Protein AF-A0A2W5XPX2-F1 (afdb_monomer_lite)

Structure (mmCIF, N/CA/C/O backbone):
data_AF-A0A2W5XPX2-F1
#
_entry.id   AF-A0A2W5XPX2-F1
#
loop_
_atom_site.group_PDB
_atom_site.id
_atom_site.type_symbol
_atom_site.label_atom_id
_atom_site.label_alt_id
_atom_site.label_comp_id
_atom_site.label_asym_id
_atom_site.label_entity_id
_atom_site.label_seq_id
_atom_site.pdbx_PDB_ins_code
_atom_site.Cartn_x
_atom_site.Cartn_y
_atom_site.Cartn_z
_atom_site.occupancy
_atom_site.B_iso_or_equiv
_atom_site.auth_seq_id
_atom_site.auth_comp_id
_atom_site.auth_asym_id
_atom_site.auth_atom_id
_atom_site.pdbx_PDB_model_num
ATOM 1 N N . MET A 1 1 ? -31.315 8.156 14.887 1.00 56.78 1 MET A N 1
ATOM 2 C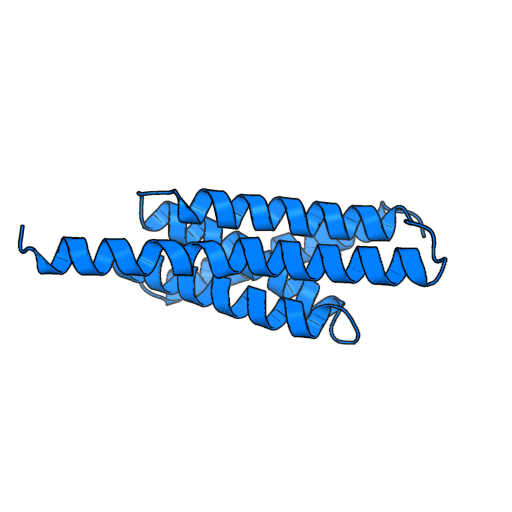 CA . MET A 1 1 ? -29.899 8.468 14.586 1.00 56.78 1 MET A CA 1
ATOM 3 C C . MET A 1 1 ? -29.824 9.938 14.222 1.00 56.78 1 MET A C 1
ATOM 5 O O . MET A 1 1 ? -30.663 10.352 13.431 1.00 56.78 1 MET A O 1
ATOM 9 N N . PRO A 1 2 ? -28.930 10.738 14.823 1.00 56.38 2 PRO A N 1
ATOM 10 C CA . PRO A 1 2 ? -28.840 12.155 14.490 1.00 56.38 2 PRO A CA 1
ATOM 11 C C . PRO A 1 2 ? -28.314 12.305 13.056 1.00 56.38 2 PRO A C 1
ATOM 13 O O . PRO A 1 2 ? -27.385 11.599 12.662 1.00 56.38 2 PRO A O 1
ATOM 16 N N . ALA A 1 3 ? -28.922 13.209 12.285 1.00 56.22 3 ALA A N 1
ATOM 17 C CA . ALA A 1 3 ? -28.610 13.482 10.877 1.00 56.22 3 ALA A CA 1
ATOM 18 C C . ALA A 1 3 ? -27.123 13.833 10.627 1.00 56.22 3 ALA A C 1
ATOM 20 O O . ALA A 1 3 ? -26.615 13.685 9.515 1.00 56.22 3 ALA A O 1
ATOM 21 N N . ASP A 1 4 ? -26.400 14.214 11.680 1.00 53.47 4 ASP A N 1
ATOM 22 C CA . ASP A 1 4 ? -24.974 14.543 11.648 1.00 53.47 4 ASP A CA 1
ATOM 23 C C . ASP A 1 4 ? -24.069 13.318 11.430 1.00 53.47 4 ASP A C 1
ATOM 25 O O . ASP A 1 4 ? -23.013 13.429 10.803 1.00 53.47 4 ASP A O 1
ATOM 29 N N . ALA A 1 5 ? -24.493 12.125 11.867 1.00 53.62 5 ALA A N 1
ATOM 30 C CA . ALA A 1 5 ? -23.730 10.892 11.665 1.00 53.62 5 ALA A CA 1
ATOM 31 C C . ALA A 1 5 ? -23.728 10.455 10.188 1.00 53.62 5 ALA A C 1
ATOM 33 O O . ALA A 1 5 ? -22.703 10.023 9.664 1.00 53.62 5 ALA A O 1
ATOM 34 N N . GLU A 1 6 ? -24.848 10.631 9.479 1.00 49.03 6 GLU A N 1
ATOM 35 C CA . GLU A 1 6 ? -24.935 10.342 8.040 1.00 49.03 6 GLU A CA 1
ATOM 36 C C . GLU A 1 6 ? -24.113 11.323 7.195 1.00 49.03 6 GLU A C 1
ATOM 38 O O . GLU A 1 6 ? -23.478 10.925 6.212 1.00 49.03 6 GLU A O 1
ATOM 43 N N . ALA A 1 7 ? -24.075 12.597 7.592 1.00 54.09 7 ALA A N 1
ATOM 44 C CA . ALA A 1 7 ? -23.275 13.615 6.919 1.00 54.09 7 ALA A CA 1
ATOM 45 C C . ALA A 1 7 ? -21.763 13.375 7.081 1.00 54.09 7 ALA A C 1
ATOM 47 O O . ALA A 1 7 ? -20.997 13.639 6.150 1.00 54.09 7 ALA A O 1
ATOM 48 N N . HIS A 1 8 ? -21.328 12.847 8.231 1.00 49.88 8 HIS A N 1
ATOM 49 C CA . HIS A 1 8 ? -19.929 12.498 8.483 1.00 49.88 8 HIS A CA 1
ATOM 50 C C . HIS A 1 8 ? -19.500 11.261 7.675 1.00 49.88 8 HIS A C 1
ATOM 52 O O . HIS A 1 8 ? -18.480 11.291 6.987 1.00 49.88 8 HIS A O 1
ATOM 58 N N . VAL A 1 9 ? -20.339 10.219 7.634 1.00 51.88 9 VAL A N 1
ATOM 59 C CA . VAL A 1 9 ? -20.084 8.985 6.865 1.00 51.88 9 VAL A CA 1
ATOM 60 C C . VAL A 1 9 ? -19.973 9.256 5.355 1.00 51.88 9 VAL A C 1
ATOM 62 O O . VAL A 1 9 ? -19.094 8.700 4.696 1.00 51.88 9 VAL A O 1
ATOM 65 N N . ARG A 1 10 ? -20.781 10.168 4.788 1.00 55.03 10 ARG A N 1
ATOM 66 C CA . ARG A 1 10 ? -20.687 10.530 3.355 1.00 55.03 10 ARG A CA 1
ATOM 67 C C . ARG A 1 10 ? -19.403 11.271 2.970 1.00 55.03 10 ARG A C 1
ATOM 69 O O . ARG A 1 10 ? -18.964 11.129 1.831 1.00 55.03 10 ARG A O 1
ATOM 76 N N . ARG A 1 11 ? -18.788 12.039 3.877 1.00 56.47 11 ARG A N 1
ATOM 77 C CA . ARG A 1 11 ? -17.531 12.767 3.592 1.00 56.47 11 ARG A CA 1
ATOM 78 C C . ARG A 1 11 ? -16.287 11.884 3.673 1.00 56.47 11 ARG A C 1
ATOM 80 O O . ARG A 1 11 ? -15.294 12.195 3.024 1.00 56.47 11 ARG A O 1
ATOM 87 N N . ILE A 1 12 ? -16.341 10.791 4.432 1.00 58.28 12 ILE A N 1
ATOM 88 C CA . ILE A 1 12 ? -15.200 9.884 4.622 1.00 58.28 12 ILE A CA 1
ATOM 89 C C . ILE A 1 12 ? -14.984 8.998 3.384 1.00 58.28 12 ILE A C 1
ATOM 91 O O . ILE A 1 12 ? -13.844 8.742 3.005 1.00 58.28 12 ILE A O 1
ATOM 95 N N . HIS A 1 13 ? -16.052 8.603 2.685 1.00 64.25 13 HIS A N 1
ATOM 96 C CA . HIS A 1 13 ? -15.976 7.734 1.502 1.00 64.25 13 HIS A CA 1
ATOM 97 C C . HIS A 1 13 ? -14.974 8.155 0.407 1.00 64.25 13 HIS A C 1
ATOM 99 O O . HIS A 1 13 ? -14.206 7.292 -0.021 1.00 64.25 13 HIS A O 1
ATOM 105 N N . PRO A 1 14 ? -14.918 9.422 -0.053 1.00 72.62 14 PRO A N 1
ATOM 106 C CA . PRO A 1 14 ? -13.936 9.821 -1.063 1.00 72.62 14 PRO A CA 1
ATOM 107 C C . PRO A 1 14 ? -12.491 9.774 -0.545 1.00 72.62 14 PRO A C 1
ATOM 109 O O . PRO A 1 14 ? -11.589 9.429 -1.304 1.00 72.62 14 PRO A O 1
ATOM 112 N N . ILE A 1 15 ? -12.259 10.054 0.744 1.00 83.75 15 ILE A N 1
ATOM 113 C CA . ILE A 1 15 ? -10.917 9.987 1.344 1.00 83.75 15 ILE A CA 1
ATOM 114 C C . ILE A 1 15 ? -10.399 8.549 1.361 1.00 83.75 15 ILE A C 1
ATOM 116 O O . ILE A 1 15 ? -9.226 8.332 1.071 1.00 83.75 15 ILE A O 1
ATOM 120 N N . LEU A 1 16 ? -11.257 7.558 1.622 1.00 86.19 16 LEU A N 1
ATOM 121 C CA . LEU A 1 16 ? -10.859 6.144 1.655 1.00 86.19 16 LEU A CA 1
ATOM 122 C C . LEU A 1 16 ? -10.321 5.629 0.309 1.00 86.19 16 LEU A C 1
ATOM 124 O O . LEU A 1 16 ? -9.574 4.657 0.276 1.00 86.19 16 LEU A O 1
ATOM 128 N N . LEU A 1 17 ? -10.656 6.295 -0.800 1.00 90.25 17 LEU A N 1
ATOM 129 C CA . LEU A 1 17 ? -10.134 5.962 -2.127 1.00 90.25 17 LEU A CA 1
ATOM 130 C C . LEU A 1 17 ? -8.779 6.621 -2.427 1.00 90.25 17 LEU A C 1
ATOM 132 O O . LEU A 1 17 ? -8.136 6.260 -3.409 1.00 90.25 17 LEU A O 1
ATOM 136 N N . ALA A 1 18 ? -8.307 7.549 -1.591 1.00 90.44 18 ALA A N 1
ATOM 137 C CA . ALA A 1 18 ? -7.079 8.294 -1.854 1.00 90.44 18 ALA A CA 1
ATOM 138 C C . ALA A 1 18 ? -5.831 7.397 -1.898 1.00 90.44 18 ALA A C 1
ATOM 140 O O . ALA A 1 18 ? -5.010 7.551 -2.798 1.00 90.44 18 ALA A O 1
ATOM 141 N N . ALA A 1 19 ? -5.699 6.437 -0.975 1.00 88.69 19 ALA A N 1
ATOM 142 C CA . ALA A 1 19 ? -4.580 5.494 -0.969 1.00 88.69 19 ALA A CA 1
ATOM 143 C C . ALA A 1 19 ? -4.554 4.581 -2.214 1.00 88.69 19 ALA A C 1
ATOM 145 O O . ALA A 1 19 ? -3.537 4.579 -2.910 1.00 88.69 19 ALA A O 1
ATOM 146 N N . PRO A 1 20 ? -5.628 3.836 -2.558 1.00 91.62 20 PRO A N 1
ATOM 147 C CA . PRO A 1 20 ? -5.598 2.963 -3.731 1.00 91.62 20 PRO A CA 1
ATOM 148 C C . PRO A 1 20 ? -5.453 3.741 -5.046 1.00 91.62 20 PRO A C 1
ATOM 150 O O . PRO A 1 20 ? -4.676 3.331 -5.905 1.00 91.62 20 PRO A O 1
ATOM 153 N N . LEU A 1 21 ? -6.138 4.879 -5.206 1.00 93.19 21 LEU A N 1
ATOM 154 C CA . LEU A 1 21 ? -6.013 5.698 -6.418 1.00 93.19 21 LEU A CA 1
ATOM 155 C C . LEU A 1 21 ? -4.635 6.357 -6.524 1.00 93.19 21 LEU A C 1
ATOM 157 O O . LEU A 1 21 ? -4.076 6.422 -7.615 1.00 93.19 21 LEU A O 1
ATOM 161 N N . GLY A 1 22 ? -4.072 6.805 -5.400 1.00 90.81 22 GLY A N 1
ATOM 162 C CA . GLY A 1 22 ? -2.720 7.351 -5.342 1.00 90.81 22 GLY A CA 1
ATOM 163 C C . GLY A 1 22 ? -1.672 6.315 -5.741 1.00 90.81 22 GLY A C 1
ATOM 164 O O . GLY A 1 22 ? -0.836 6.606 -6.590 1.00 90.81 22 GLY A O 1
ATOM 165 N N . ALA A 1 23 ? -1.757 5.095 -5.199 1.00 91.88 23 ALA A N 1
ATOM 166 C CA . ALA A 1 23 ? -0.859 3.992 -5.545 1.00 91.88 23 ALA A CA 1
ATOM 167 C C . ALA A 1 23 ? -0.881 3.686 -7.050 1.00 91.88 23 ALA A C 1
ATOM 169 O O . ALA A 1 23 ? 0.162 3.682 -7.700 1.00 91.88 23 ALA A O 1
ATOM 170 N N . LEU A 1 24 ? -2.079 3.484 -7.611 1.00 92.62 24 LEU A N 1
ATOM 171 C CA . LEU A 1 24 ? -2.254 3.167 -9.030 1.00 92.62 24 LEU A CA 1
ATOM 172 C C . LEU A 1 24 ? -1.833 4.325 -9.937 1.00 92.62 24 LEU A C 1
ATOM 174 O O . LEU A 1 24 ? -1.258 4.095 -10.995 1.00 92.62 24 LEU A O 1
ATOM 178 N N . GLY A 1 25 ? -2.097 5.568 -9.528 1.00 92.38 25 GLY A N 1
ATOM 179 C CA . GLY A 1 25 ? -1.668 6.754 -10.263 1.00 92.38 25 GLY A CA 1
ATOM 180 C C . GLY A 1 25 ? -0.146 6.877 -10.320 1.00 92.38 25 GLY A C 1
ATOM 181 O O . GLY A 1 25 ? 0.405 7.114 -11.392 1.00 92.38 25 GLY A O 1
ATOM 182 N N . VAL A 1 26 ? 0.537 6.673 -9.189 1.00 90.94 26 VAL A N 1
ATOM 183 C CA . VAL A 1 26 ? 2.007 6.682 -9.117 1.00 90.94 26 VAL A CA 1
ATOM 184 C C . VAL A 1 26 ? 2.602 5.583 -9.999 1.00 90.94 26 VAL A C 1
ATOM 186 O O . VAL A 1 26 ? 3.504 5.864 -10.788 1.00 90.94 26 VAL A O 1
ATOM 189 N N . ASP A 1 27 ? 2.067 4.365 -9.915 1.00 91.56 27 ASP A N 1
ATOM 190 C CA . ASP A 1 27 ? 2.532 3.226 -10.710 1.00 91.56 27 ASP A CA 1
ATOM 191 C C . ASP A 1 27 ? 2.315 3.451 -12.216 1.00 91.56 27 ASP A C 1
ATOM 193 O O . ASP A 1 27 ? 3.238 3.305 -13.017 1.00 91.56 27 ASP A O 1
ATOM 197 N N . ALA A 1 28 ? 1.133 3.932 -12.615 1.00 91.62 28 ALA A N 1
ATOM 198 C CA . ALA A 1 28 ? 0.824 4.238 -14.010 1.00 91.62 28 ALA A CA 1
ATOM 199 C C . ALA A 1 28 ? 1.738 5.328 -14.594 1.00 91.62 28 ALA A C 1
ATOM 201 O O . ALA A 1 28 ? 2.207 5.195 -15.725 1.00 91.62 28 ALA A O 1
ATOM 202 N N . VAL A 1 29 ? 2.017 6.393 -13.832 1.00 90.94 29 VAL A N 1
ATOM 203 C CA . VAL A 1 29 ? 2.943 7.458 -14.253 1.00 90.94 29 VAL A CA 1
ATOM 204 C C . VAL A 1 29 ? 4.361 6.913 -14.412 1.00 90.94 29 VAL A C 1
ATOM 206 O O . VAL A 1 29 ? 5.036 7.248 -15.386 1.00 90.94 29 VAL A O 1
ATOM 209 N N . TYR A 1 30 ? 4.805 6.054 -13.494 1.00 87.44 30 TYR A N 1
ATOM 210 C CA . TYR A 1 30 ? 6.133 5.450 -13.546 1.00 87.44 30 TYR A CA 1
ATOM 211 C C . TYR A 1 30 ? 6.300 4.517 -14.754 1.00 87.44 30 TYR A C 1
ATOM 213 O O . TYR A 1 30 ? 7.257 4.659 -15.519 1.00 87.44 30 TYR A O 1
ATOM 221 N N . LEU A 1 31 ? 5.335 3.625 -14.991 1.00 90.25 31 LEU A N 1
ATOM 222 C CA . LEU A 1 31 ? 5.328 2.736 -16.156 1.00 90.25 31 LEU A CA 1
ATOM 223 C C . LEU A 1 31 ? 5.266 3.515 -17.472 1.00 90.25 31 LEU A C 1
ATOM 225 O O . LEU A 1 31 ? 5.966 3.179 -18.427 1.00 90.25 31 LEU A O 1
ATOM 229 N N . TRP A 1 32 ? 4.466 4.582 -17.521 1.00 90.25 32 TRP A N 1
ATOM 230 C CA . TRP A 1 32 ? 4.402 5.467 -18.681 1.00 90.25 32 TRP A CA 1
ATOM 231 C C . TRP A 1 32 ? 5.741 6.163 -18.952 1.00 90.25 32 TRP A C 1
ATOM 233 O O . TRP A 1 32 ? 6.159 6.253 -20.108 1.00 90.25 32 TRP A O 1
ATOM 243 N N . ALA A 1 33 ? 6.431 6.626 -17.906 1.00 87.75 33 ALA A N 1
ATOM 244 C CA . ALA A 1 33 ? 7.738 7.262 -18.035 1.00 87.75 33 ALA A CA 1
ATOM 245 C C . ALA A 1 33 ? 8.795 6.285 -18.574 1.00 87.75 33 ALA A C 1
ATOM 247 O O . ALA A 1 33 ? 9.501 6.637 -19.519 1.00 87.75 33 ALA A O 1
ATOM 248 N N . MET A 1 34 ? 8.853 5.052 -18.056 1.00 85.94 34 MET A N 1
ATOM 249 C CA . MET A 1 34 ? 9.769 4.023 -18.573 1.00 85.94 34 MET A CA 1
ATOM 250 C C . MET A 1 34 ? 9.467 3.653 -20.024 1.00 85.94 34 MET A C 1
ATOM 252 O O . MET A 1 34 ? 10.370 3.650 -20.859 1.00 85.94 34 MET A O 1
ATOM 256 N N . ALA A 1 35 ? 8.189 3.470 -20.370 1.00 86.56 35 ALA A N 1
ATOM 257 C CA . ALA A 1 35 ? 7.788 3.189 -21.748 1.00 86.56 35 ALA A CA 1
ATOM 258 C C . ALA A 1 35 ? 8.231 4.291 -22.732 1.00 86.56 35 ALA A C 1
ATOM 260 O O . ALA A 1 35 ? 8.515 4.006 -23.894 1.00 86.56 35 ALA A O 1
ATOM 261 N N . ARG A 1 36 ? 8.316 5.551 -22.280 1.00 88.56 36 ARG A N 1
ATOM 262 C CA . ARG A 1 36 ? 8.810 6.685 -23.082 1.00 88.56 36 ARG A CA 1
ATOM 263 C C . ARG A 1 36 ? 10.330 6.771 -23.177 1.00 88.56 36 ARG A C 1
ATOM 265 O O . ARG A 1 36 ? 10.823 7.365 -24.131 1.00 88.56 36 ARG A O 1
ATOM 272 N N . GLN A 1 37 ? 11.055 6.216 -22.212 1.00 86.44 37 GLN A N 1
ATOM 273 C CA . GLN A 1 37 ? 12.520 6.186 -22.204 1.00 86.44 37 GLN A CA 1
ATOM 274 C C . GLN A 1 37 ? 13.084 5.062 -23.084 1.00 86.44 37 G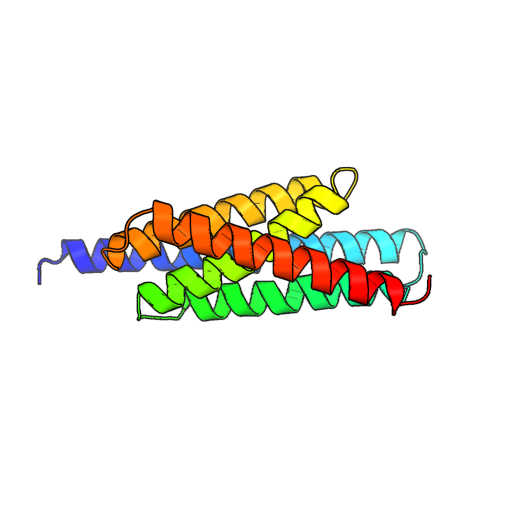LN A C 1
ATOM 276 O O . GLN A 1 37 ? 14.279 5.048 -23.357 1.00 86.44 37 GLN A O 1
ATOM 281 N N . GLY A 1 38 ? 12.227 4.163 -23.583 1.00 79.94 38 GLY A N 1
ATOM 282 C CA . GLY A 1 38 ? 12.643 3.016 -24.392 1.00 79.94 38 GLY A CA 1
ATOM 283 C C . GLY A 1 38 ? 13.191 1.860 -23.555 1.00 79.94 38 GLY A C 1
ATOM 284 O O . GLY A 1 38 ? 13.556 0.828 -24.116 1.00 79.94 38 GLY A O 1
ATOM 285 N N . ASP A 1 39 ? 13.190 2.006 -22.229 1.00 73.44 39 ASP A N 1
ATOM 286 C CA . ASP A 1 39 ? 13.440 0.918 -21.300 1.00 73.44 39 ASP A CA 1
ATOM 287 C C . ASP A 1 39 ? 12.245 -0.036 -21.385 1.00 73.44 39 ASP A C 1
ATOM 289 O O . ASP A 1 39 ? 11.107 0.311 -21.054 1.00 73.44 39 ASP A O 1
ATOM 293 N N . GLY A 1 40 ? 12.477 -1.234 -21.924 1.00 68.81 40 GLY A N 1
ATOM 294 C CA . GLY A 1 40 ? 11.440 -2.256 -22.022 1.00 68.81 40 GLY A CA 1
ATOM 295 C C . GLY A 1 40 ? 10.822 -2.563 -20.654 1.00 68.81 40 GLY A C 1
ATOM 296 O O . GLY A 1 40 ? 11.443 -2.364 -19.612 1.00 68.81 40 GLY A O 1
ATOM 297 N N . LEU A 1 41 ? 9.594 -3.087 -20.639 1.00 80.56 41 LEU A N 1
ATOM 298 C CA . LEU A 1 41 ? 8.958 -3.565 -19.407 1.00 80.56 41 LEU A CA 1
ATOM 299 C C . LEU A 1 41 ? 9.619 -4.871 -18.949 1.00 80.56 41 LEU A C 1
ATOM 301 O O . LEU A 1 41 ? 9.124 -5.970 -19.199 1.00 80.56 41 LEU A O 1
ATOM 305 N N . VAL A 1 42 ? 10.773 -4.735 -18.304 1.00 85.44 42 VAL A N 1
ATOM 306 C CA . VAL A 1 42 ? 11.556 -5.833 -17.737 1.00 85.44 42 VAL A CA 1
ATOM 307 C C . VAL A 1 42 ? 10.710 -6.591 -16.699 1.00 85.44 42 VAL A C 1
ATOM 309 O O . VAL A 1 42 ? 9.943 -5.958 -15.965 1.00 85.44 42 VAL A O 1
ATOM 312 N N . PRO A 1 43 ? 10.854 -7.925 -16.552 1.00 85.94 43 PRO A N 1
ATOM 313 C CA . PRO A 1 43 ? 10.101 -8.713 -15.571 1.00 85.94 43 PRO A CA 1
ATOM 314 C C . PRO A 1 43 ? 10.082 -8.120 -14.156 1.00 85.94 43 PRO A C 1
ATOM 316 O O . PRO A 1 43 ? 9.050 -8.139 -13.489 1.00 85.94 43 PRO A O 1
ATOM 319 N N . ARG A 1 44 ? 11.196 -7.527 -13.712 1.00 83.75 44 ARG A N 1
ATOM 320 C CA . ARG A 1 44 ? 11.321 -6.867 -12.404 1.00 83.75 44 ARG A CA 1
ATOM 321 C C . ARG A 1 44 ? 10.408 -5.650 -12.248 1.00 83.75 44 ARG A C 1
ATOM 323 O O . ARG A 1 44 ? 9.829 -5.461 -11.183 1.00 83.75 44 ARG A O 1
ATOM 330 N N . VAL A 1 45 ? 10.251 -4.854 -13.302 1.00 86.25 45 VAL A N 1
ATOM 331 C CA . VAL A 1 45 ? 9.327 -3.712 -13.329 1.00 86.25 45 VAL A CA 1
ATOM 332 C C . VAL A 1 45 ? 7.887 -4.200 -13.219 1.00 86.25 45 VAL A C 1
ATOM 334 O O . VAL A 1 45 ? 7.127 -3.699 -12.397 1.00 86.25 45 VAL A O 1
ATOM 337 N N . LEU A 1 46 ? 7.529 -5.225 -13.997 1.00 88.50 46 LEU A N 1
ATOM 338 C CA . LEU A 1 46 ? 6.191 -5.817 -13.967 1.00 88.50 46 LEU A CA 1
ATOM 339 C C . LEU A 1 46 ? 5.876 -6.469 -12.618 1.00 88.50 46 LEU A C 1
ATOM 341 O O . LEU A 1 46 ? 4.742 -6.391 -12.153 1.00 88.50 46 LEU A O 1
ATOM 345 N N . PHE A 1 47 ? 6.873 -7.072 -11.968 1.00 89.69 47 PHE A N 1
ATOM 346 C CA . PHE A 1 47 ? 6.738 -7.594 -10.611 1.00 89.69 47 PHE A CA 1
ATOM 347 C C . PHE A 1 47 ? 6.409 -6.479 -9.610 1.00 89.69 47 PHE A C 1
ATOM 349 O O . PHE A 1 47 ? 5.454 -6.615 -8.847 1.00 89.69 47 PHE A O 1
ATOM 356 N N . VAL A 1 48 ? 7.148 -5.363 -9.634 1.00 88.94 48 VAL A N 1
ATOM 357 C CA . VAL A 1 48 ? 6.886 -4.217 -8.745 1.00 88.94 48 VAL A CA 1
ATOM 358 C C . VAL A 1 48 ? 5.515 -3.595 -9.030 1.00 88.94 48 VAL A C 1
ATOM 360 O O . VAL A 1 48 ? 4.771 -3.332 -8.089 1.00 88.94 48 VAL A O 1
ATOM 363 N N . ALA A 1 49 ? 5.135 -3.437 -10.298 1.00 91.31 49 ALA A N 1
ATOM 364 C CA . ALA A 1 49 ? 3.809 -2.945 -10.678 1.00 91.31 49 ALA A CA 1
ATOM 365 C C . ALA A 1 49 ? 2.687 -3.883 -10.199 1.00 91.31 49 ALA A C 1
ATOM 367 O O . ALA A 1 49 ? 1.717 -3.458 -9.574 1.00 91.31 49 ALA A O 1
ATOM 368 N N . GLY A 1 50 ? 2.845 -5.195 -10.404 1.00 91.94 50 GLY A N 1
ATOM 369 C CA . GLY A 1 50 ? 1.908 -6.205 -9.910 1.00 91.94 50 GLY A CA 1
ATOM 370 C C . GLY A 1 50 ? 1.789 -6.202 -8.385 1.00 91.94 50 GLY A C 1
ATOM 371 O O . GLY A 1 50 ? 0.687 -6.327 -7.848 1.00 91.94 50 GLY A O 1
ATOM 372 N N . TRP A 1 51 ? 2.904 -5.990 -7.683 1.00 91.38 51 TRP A N 1
ATOM 373 C CA . TRP A 1 51 ? 2.926 -5.804 -6.236 1.00 91.38 51 TRP A CA 1
ATOM 374 C C . TRP A 1 51 ? 2.111 -4.574 -5.828 1.00 91.38 51 TRP A C 1
ATOM 376 O O . TRP A 1 51 ? 1.194 -4.689 -5.013 1.00 91.38 51 TRP A O 1
ATOM 386 N N . ILE A 1 52 ? 2.378 -3.408 -6.424 1.00 93.19 52 ILE A N 1
ATOM 387 C CA . ILE A 1 52 ? 1.636 -2.173 -6.133 1.00 93.19 52 ILE A CA 1
ATOM 388 C C . ILE A 1 52 ? 0.141 -2.365 -6.409 1.00 93.19 52 ILE A C 1
ATOM 390 O O . ILE A 1 52 ? -0.680 -2.040 -5.549 1.00 93.19 52 ILE A O 1
ATOM 394 N N . ALA A 1 53 ? -0.221 -2.959 -7.548 1.00 93.62 53 ALA A N 1
ATOM 395 C CA . ALA A 1 53 ? -1.604 -3.234 -7.918 1.00 93.62 53 ALA A CA 1
ATOM 396 C C . ALA A 1 53 ? -2.313 -4.158 -6.912 1.00 93.62 53 ALA A C 1
ATOM 398 O O . ALA A 1 53 ? -3.456 -3.891 -6.534 1.00 93.62 53 ALA A O 1
ATOM 399 N N . ALA A 1 54 ? -1.643 -5.208 -6.425 1.00 93.75 54 ALA A N 1
ATOM 400 C CA . ALA A 1 54 ? -2.208 -6.121 -5.432 1.00 93.75 54 ALA A CA 1
ATOM 401 C C . ALA A 1 54 ? -2.535 -5.403 -4.111 1.00 93.75 54 ALA A C 1
ATOM 403 O O . ALA A 1 54 ? -3.642 -5.534 -3.583 1.00 93.75 54 ALA A O 1
ATOM 404 N N . PHE A 1 55 ? -1.610 -4.588 -3.597 1.00 94.19 55 PHE A N 1
ATOM 405 C CA . PHE A 1 55 ? -1.821 -3.855 -2.344 1.00 94.19 55 PHE A CA 1
ATOM 406 C C . PHE A 1 55 ? -2.754 -2.648 -2.500 1.00 94.19 55 PHE A C 1
ATOM 408 O O . PHE A 1 55 ? -3.498 -2.328 -1.568 1.00 94.19 55 PHE A O 1
ATOM 415 N N . ALA A 1 56 ? -2.815 -2.038 -3.685 1.00 92.88 56 ALA A N 1
ATOM 416 C CA . ALA A 1 56 ? -3.865 -1.084 -4.030 1.00 92.88 56 ALA A CA 1
ATOM 417 C C . ALA A 1 56 ? -5.242 -1.763 -4.034 1.00 92.88 56 ALA A C 1
ATOM 419 O O . ALA A 1 56 ? -6.201 -1.202 -3.510 1.00 92.88 56 ALA A O 1
ATOM 420 N N . GLY A 1 57 ? -5.334 -3.003 -4.522 1.00 92.62 57 GLY A N 1
ATOM 421 C CA . GLY A 1 57 ? -6.527 -3.841 -4.403 1.00 92.62 57 GLY A CA 1
ATOM 422 C C . GLY A 1 57 ? -6.950 -4.054 -2.947 1.00 92.62 57 GLY A C 1
ATOM 423 O O . GLY A 1 57 ? -8.117 -3.849 -2.616 1.00 92.62 57 GLY A O 1
ATOM 424 N N . CYS A 1 58 ? -6.011 -4.369 -2.050 1.00 92.62 58 CYS A N 1
ATOM 425 C CA . CYS A 1 58 ? -6.288 -4.480 -0.611 1.00 92.62 58 CYS A CA 1
ATOM 426 C C . CYS A 1 58 ? -6.858 -3.178 -0.026 1.00 92.62 58 CYS A C 1
ATOM 428 O O . CYS A 1 58 ? -7.876 -3.214 0.669 1.00 92.62 58 CYS A O 1
ATOM 430 N N . ALA A 1 59 ? -6.245 -2.031 -0.333 1.00 91.56 59 ALA A N 1
ATOM 431 C CA . ALA A 1 59 ? -6.728 -0.724 0.116 1.00 91.56 59 ALA A CA 1
ATOM 432 C C . ALA A 1 59 ? -8.104 -0.374 -0.482 1.00 91.56 59 ALA A C 1
ATOM 434 O O . ALA A 1 59 ? -8.957 0.194 0.198 1.00 91.56 59 ALA A O 1
ATOM 435 N N . LEU A 1 60 ? -8.364 -0.769 -1.730 1.00 93.62 60 LEU A N 1
ATOM 436 C CA . LEU A 1 60 ? -9.660 -0.583 -2.374 1.00 9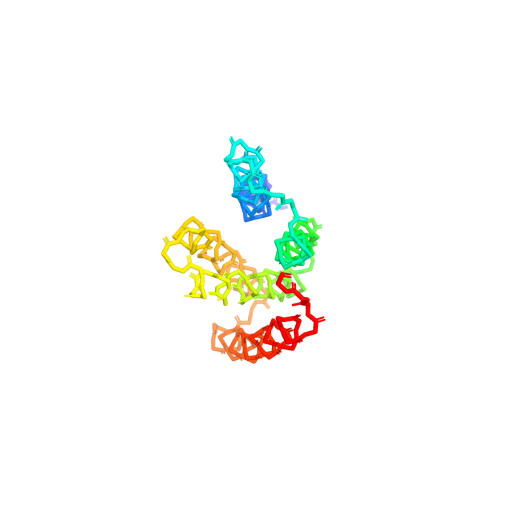3.62 60 LEU A CA 1
ATOM 437 C C . LEU A 1 60 ? -10.745 -1.423 -1.691 1.00 93.62 60 LEU A C 1
ATOM 439 O O . LEU A 1 60 ? -11.813 -0.906 -1.372 1.00 93.62 60 LEU A O 1
ATOM 443 N N . VAL A 1 61 ? -10.469 -2.696 -1.391 1.00 93.56 61 VAL A N 1
ATOM 444 C CA . VAL A 1 61 ? -11.389 -3.555 -0.626 1.00 93.56 61 VAL A CA 1
ATOM 445 C C . VAL A 1 61 ? -11.636 -2.972 0.768 1.00 93.56 61 VAL A C 1
ATOM 447 O O . VAL A 1 61 ? -12.777 -2.964 1.239 1.00 93.56 61 VAL A O 1
ATOM 450 N N . ALA A 1 62 ? -10.605 -2.424 1.416 1.00 90.56 62 ALA A N 1
ATOM 451 C CA . ALA A 1 62 ? -10.738 -1.741 2.700 1.00 90.56 62 ALA A CA 1
ATOM 452 C C . ALA A 1 62 ? -11.725 -0.565 2.619 1.00 90.56 62 ALA A C 1
ATOM 454 O O . ALA A 1 62 ? -12.609 -0.452 3.470 1.00 90.56 62 ALA A O 1
ATOM 455 N N . ALA A 1 63 ? -11.643 0.253 1.565 1.00 89.88 63 ALA A N 1
ATOM 456 C CA . ALA A 1 63 ? -12.505 1.419 1.368 1.00 89.88 63 ALA A CA 1
ATOM 457 C C . ALA A 1 63 ? -14.006 1.077 1.316 1.00 89.88 63 ALA A C 1
ATOM 459 O O . ALA A 1 63 ? -14.839 1.880 1.739 1.00 89.88 63 ALA A O 1
ATOM 460 N N . PHE A 1 64 ? -14.357 -0.129 0.859 1.00 90.69 64 PHE A N 1
ATOM 461 C CA . PHE A 1 64 ? -15.741 -0.618 0.816 1.00 90.69 64 PHE A CA 1
ATOM 462 C C . PHE A 1 64 ? -16.119 -1.523 2.000 1.00 90.69 64 PHE A C 1
ATOM 464 O O . PHE A 1 64 ? -17.271 -1.947 2.127 1.00 90.69 64 PHE A O 1
ATOM 471 N N . THR A 1 65 ? -15.181 -1.817 2.900 1.00 90.44 65 THR A N 1
ATOM 472 C CA . THR A 1 65 ? -15.418 -2.699 4.045 1.00 90.44 65 THR A CA 1
ATOM 473 C C . THR A 1 65 ? -16.108 -1.949 5.187 1.00 90.44 65 THR A C 1
ATOM 475 O O . THR A 1 65 ? -15.599 -0.962 5.715 1.00 90.44 65 THR A O 1
ATOM 478 N N . ARG A 1 66 ? -17.271 -2.456 5.622 1.00 87.25 66 ARG A N 1
ATOM 479 C CA . ARG A 1 66 ? -18.043 -1.877 6.742 1.00 87.25 66 ARG A CA 1
ATOM 480 C C . ARG A 1 66 ? -17.475 -2.211 8.121 1.00 87.25 66 ARG A C 1
ATOM 482 O O . ARG A 1 66 ? -17.642 -1.440 9.055 1.00 87.25 66 ARG A O 1
ATOM 489 N N . HIS A 1 67 ? -16.830 -3.368 8.263 1.00 88.62 67 HIS A N 1
ATOM 490 C CA . HIS A 1 67 ? -16.291 -3.813 9.546 1.00 88.62 67 HIS A CA 1
ATOM 491 C C . HIS A 1 67 ? -14.987 -3.068 9.865 1.00 88.62 67 HIS A C 1
ATOM 493 O O . HIS A 1 67 ? -13.956 -3.361 9.258 1.00 88.62 67 HIS A O 1
ATOM 499 N N . ALA A 1 68 ? -15.024 -2.161 10.846 1.00 87.69 68 ALA A N 1
ATOM 500 C CA . ALA A 1 68 ? -13.925 -1.249 11.184 1.00 87.69 68 ALA A CA 1
ATOM 501 C C . ALA A 1 68 ? -12.577 -1.965 11.392 1.00 87.69 68 ALA A C 1
ATOM 503 O O . ALA A 1 68 ? -11.591 -1.622 10.745 1.00 87.69 68 ALA A O 1
ATOM 504 N N . LEU A 1 69 ? -12.556 -3.058 12.170 1.00 88.81 69 LEU A N 1
ATOM 505 C CA . LEU A 1 69 ? -11.331 -3.842 12.385 1.00 88.81 69 LEU A CA 1
ATOM 506 C C . LEU A 1 69 ? -10.730 -4.404 11.086 1.00 88.81 69 LEU A C 1
ATOM 508 O O . LEU A 1 69 ? -9.539 -4.256 10.836 1.00 88.81 69 LEU A O 1
ATOM 512 N N . ARG A 1 70 ? -11.550 -5.036 10.232 1.00 88.88 70 ARG A N 1
ATOM 513 C CA . ARG A 1 70 ? -11.081 -5.601 8.956 1.00 88.88 70 ARG A CA 1
ATOM 514 C C . ARG A 1 70 ? -10.569 -4.504 8.029 1.00 88.88 70 ARG A C 1
ATOM 516 O O . ARG A 1 70 ? -9.545 -4.686 7.382 1.00 88.88 70 ARG A O 1
ATOM 523 N N . ARG A 1 71 ? -11.257 -3.360 7.999 1.00 92.00 71 ARG A N 1
ATOM 524 C CA . ARG A 1 71 ? -10.834 -2.185 7.235 1.00 92.00 71 ARG A CA 1
ATOM 525 C C . ARG A 1 71 ? -9.478 -1.664 7.714 1.00 92.00 71 ARG A C 1
ATOM 527 O O . ARG A 1 71 ? -8.604 -1.436 6.886 1.00 92.00 71 ARG A O 1
ATOM 534 N N . SER A 1 72 ? -9.290 -1.543 9.028 1.00 90.88 72 SER A N 1
ATOM 535 C CA . SER A 1 72 ? -8.016 -1.138 9.629 1.00 90.88 72 SER A CA 1
ATOM 536 C C . SER A 1 72 ? -6.878 -2.072 9.223 1.00 90.88 72 SER A C 1
ATOM 538 O O . SER A 1 72 ? -5.856 -1.609 8.725 1.00 90.88 72 SER A O 1
ATOM 540 N N . VAL A 1 73 ? -7.088 -3.388 9.338 1.00 91.12 73 VAL A N 1
ATOM 541 C CA . VAL A 1 73 ? -6.086 -4.393 8.954 1.00 91.12 73 VAL A CA 1
ATOM 542 C C . VAL A 1 73 ? -5.734 -4.286 7.471 1.00 91.12 73 VAL A C 1
ATOM 544 O O . VAL A 1 73 ? -4.557 -4.262 7.132 1.00 91.12 73 VAL A O 1
ATOM 547 N N . LEU A 1 74 ? -6.720 -4.180 6.578 1.00 92.56 74 LEU A N 1
ATOM 548 C CA . LEU A 1 74 ? -6.464 -4.086 5.137 1.00 92.56 74 LEU A CA 1
ATOM 549 C C . LEU A 1 74 ? -5.695 -2.810 4.757 1.00 92.56 74 LEU A C 1
ATOM 551 O O . LEU A 1 74 ? -4.782 -2.874 3.933 1.00 92.56 74 LEU A O 1
ATOM 555 N N . PHE A 1 75 ? -6.008 -1.668 5.379 1.00 93.62 75 PHE A N 1
ATOM 556 C CA . PHE A 1 75 ? -5.227 -0.444 5.186 1.00 93.62 75 PHE A CA 1
ATOM 557 C C . PHE A 1 75 ? -3.825 -0.541 5.789 1.00 93.62 75 PHE A C 1
ATOM 559 O O . PHE A 1 75 ? -2.881 -0.063 5.167 1.00 93.62 75 PHE A O 1
ATOM 566 N N . ALA A 1 76 ? -3.657 -1.200 6.939 1.00 92.12 76 ALA A N 1
ATOM 567 C CA . ALA A 1 76 ? -2.344 -1.436 7.536 1.00 92.12 76 ALA A CA 1
ATOM 568 C C . ALA A 1 76 ? -1.472 -2.331 6.642 1.00 92.12 76 ALA A C 1
ATOM 570 O O . ALA A 1 76 ? -0.300 -2.035 6.440 1.00 92.12 76 ALA A O 1
ATOM 571 N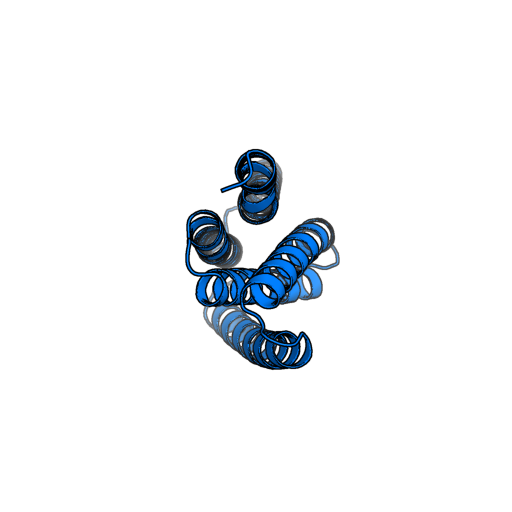 N . VAL A 1 77 ? -2.052 -3.377 6.043 1.00 92.88 77 VAL A N 1
ATOM 572 C CA . VAL A 1 77 ? -1.378 -4.239 5.057 1.00 92.88 77 VAL A CA 1
ATOM 573 C C . VAL A 1 77 ? -0.897 -3.417 3.861 1.00 92.88 77 VAL A C 1
ATOM 575 O O . VAL A 1 77 ? 0.270 -3.515 3.481 1.00 92.88 77 VAL A O 1
ATOM 578 N N . ALA A 1 78 ? -1.769 -2.581 3.291 1.00 92.75 78 ALA A N 1
ATOM 579 C CA . ALA A 1 78 ? -1.403 -1.715 2.176 1.00 92.75 78 ALA A CA 1
ATOM 580 C C . ALA A 1 78 ? -0.314 -0.703 2.570 1.00 92.75 78 ALA A C 1
ATOM 582 O O . ALA A 1 78 ? 0.679 -0.568 1.860 1.00 92.75 78 ALA A O 1
ATOM 583 N N . ALA A 1 79 ? -0.453 -0.048 3.727 1.00 93.00 79 ALA A N 1
ATOM 584 C CA . ALA A 1 79 ? 0.524 0.905 4.245 1.00 93.00 79 ALA A CA 1
ATOM 585 C C . ALA A 1 79 ? 1.902 0.259 4.435 1.00 93.00 79 ALA A C 1
ATOM 587 O O . ALA A 1 79 ? 2.896 0.799 3.961 1.00 93.00 79 ALA A O 1
ATOM 588 N N . SER A 1 80 ? 1.976 -0.916 5.062 1.00 92.69 80 SER A N 1
ATOM 589 C CA . SER A 1 80 ? 3.242 -1.625 5.254 1.00 92.69 80 SER A CA 1
ATOM 590 C C . SER A 1 80 ? 3.894 -1.991 3.918 1.00 92.69 80 SER A C 1
ATOM 592 O O . SER A 1 80 ? 5.087 -1.758 3.740 1.00 92.69 80 SER A O 1
ATOM 594 N N . ALA A 1 81 ? 3.126 -2.501 2.952 1.00 90.38 81 ALA A N 1
ATOM 595 C CA . ALA A 1 81 ? 3.656 -2.867 1.639 1.00 90.38 81 ALA A CA 1
ATOM 596 C C . ALA A 1 81 ? 4.154 -1.655 0.835 1.00 90.38 81 ALA A C 1
ATOM 598 O O . ALA A 1 81 ? 5.239 -1.700 0.250 1.00 90.38 81 ALA A O 1
ATOM 599 N N . PHE A 1 82 ? 3.389 -0.562 0.833 1.00 92.00 82 PHE A N 1
ATOM 600 C CA . PHE A 1 82 ? 3.790 0.687 0.190 1.00 92.00 82 PHE A CA 1
ATOM 601 C C . PHE A 1 82 ? 4.983 1.330 0.888 1.00 92.00 82 PHE A C 1
ATOM 603 O O . PHE A 1 82 ? 5.859 1.846 0.203 1.00 92.00 82 PHE A O 1
ATOM 610 N N . GLY A 1 83 ? 5.067 1.243 2.217 1.00 89.44 83 GLY A N 1
ATOM 611 C CA . GLY A 1 83 ? 6.180 1.785 2.988 1.00 89.44 83 GLY A CA 1
ATOM 612 C C . GLY A 1 83 ? 7.495 1.087 2.668 1.00 89.44 83 GLY A C 1
ATOM 613 O O . GLY A 1 83 ? 8.505 1.755 2.463 1.00 89.44 83 GLY A O 1
ATOM 614 N N . VAL A 1 84 ? 7.481 -0.244 2.532 1.00 89.75 84 VAL A N 1
ATOM 615 C CA . VAL A 1 84 ? 8.660 -1.007 2.090 1.00 89.75 84 VAL A CA 1
ATOM 616 C C . VAL A 1 84 ? 9.115 -0.536 0.707 1.00 89.75 84 VAL A C 1
ATOM 618 O O . VAL A 1 84 ? 10.293 -0.234 0.525 1.00 89.75 84 VAL A O 1
ATOM 621 N N . LEU A 1 85 ? 8.198 -0.418 -0.258 1.00 85.50 85 LEU A N 1
ATOM 622 C CA . LEU A 1 85 ? 8.531 0.090 -1.592 1.00 85.50 85 LEU A CA 1
ATOM 623 C C . LEU A 1 85 ? 8.993 1.550 -1.575 1.00 85.50 85 LEU A C 1
ATOM 625 O O . LEU A 1 85 ? 9.916 1.900 -2.304 1.00 85.50 85 LEU A O 1
ATOM 629 N N . GLY A 1 86 ? 8.388 2.385 -0.732 1.00 84.12 86 GLY A N 1
ATOM 630 C CA . GLY A 1 86 ? 8.775 3.774 -0.518 1.00 84.12 86 GLY A CA 1
ATOM 631 C C . GLY A 1 86 ? 10.234 3.885 -0.090 1.00 84.12 86 GLY A C 1
ATOM 632 O O . GLY A 1 86 ? 10.992 4.643 -0.690 1.00 84.12 86 GLY A O 1
ATOM 633 N N . VAL A 1 87 ? 10.642 3.064 0.882 1.00 84.69 87 VAL A N 1
ATOM 634 C CA . VAL A 1 87 ? 12.020 3.006 1.391 1.00 84.69 87 VAL A CA 1
ATOM 635 C C . VAL A 1 87 ? 12.988 2.434 0.356 1.00 84.69 87 VAL A C 1
ATOM 637 O O . VAL A 1 87 ? 14.049 3.011 0.133 1.00 84.69 87 VAL A O 1
ATOM 640 N N . VAL A 1 88 ? 12.638 1.329 -0.307 1.00 82.31 88 VAL A N 1
ATOM 641 C CA . VAL A 1 88 ? 13.505 0.696 -1.320 1.00 82.31 88 VAL A CA 1
ATOM 642 C C . VAL A 1 88 ? 13.670 1.592 -2.553 1.00 82.31 88 VAL A C 1
ATOM 644 O O . VAL A 1 88 ? 14.752 1.670 -3.129 1.00 82.31 88 VAL A O 1
ATOM 647 N N . GLY A 1 89 ? 12.610 2.295 -2.951 1.00 72.31 89 GLY A N 1
ATOM 648 C CA . GLY A 1 89 ? 12.560 3.150 -4.133 1.00 72.31 89 GLY A CA 1
ATOM 649 C C . GLY A 1 89 ? 12.867 4.624 -3.875 1.00 72.31 89 GLY A C 1
ATOM 650 O O . GLY A 1 89 ? 12.553 5.438 -4.744 1.00 72.31 89 GLY A O 1
ATOM 651 N N . LEU A 1 90 ? 13.432 4.991 -2.713 1.00 72.62 90 LEU A N 1
ATOM 652 C CA . LEU A 1 90 ? 13.494 6.374 -2.200 1.00 72.62 90 LEU A CA 1
ATOM 653 C C . LEU A 1 90 ? 14.030 7.410 -3.212 1.00 72.62 90 LEU A C 1
ATOM 655 O O . LEU A 1 90 ? 13.627 8.568 -3.175 1.00 72.62 90 LEU A O 1
ATOM 659 N N . PHE A 1 91 ? 14.902 6.992 -4.134 1.00 66.38 91 PHE A N 1
ATOM 660 C CA . PHE A 1 91 ? 15.542 7.847 -5.144 1.00 66.38 91 PHE A CA 1
ATOM 661 C C . PHE A 1 91 ? 14.781 7.979 -6.479 1.00 66.38 91 PHE A C 1
ATOM 663 O O . PHE A 1 91 ? 15.265 8.639 -7.394 1.00 66.38 91 PHE A O 1
ATOM 670 N N . SER A 1 92 ? 13.609 7.360 -6.624 1.00 73.38 92 SER A N 1
ATOM 671 C CA . SER A 1 92 ? 12.780 7.445 -7.834 1.00 73.38 92 SER A CA 1
ATOM 672 C C . SER A 1 92 ? 11.294 7.483 -7.456 1.00 73.38 92 SER A C 1
ATOM 674 O O . SER A 1 92 ? 10.790 8.511 -7.007 1.00 73.38 92 SER A O 1
ATOM 676 N N . ILE A 1 93 ? 10.591 6.355 -7.554 1.00 79.62 93 ILE A N 1
ATOM 677 C CA . ILE A 1 93 ? 9.164 6.220 -7.226 1.00 79.62 93 ILE A CA 1
ATOM 678 C C . ILE A 1 93 ? 8.857 6.334 -5.717 1.00 79.62 93 ILE A C 1
ATOM 680 O O . ILE A 1 93 ? 7.704 6.478 -5.311 1.00 79.62 93 ILE A O 1
ATOM 684 N N . GLY A 1 94 ? 9.883 6.277 -4.866 1.00 81.31 94 GLY A N 1
ATOM 685 C CA . GLY A 1 94 ? 9.731 6.132 -3.423 1.00 81.31 94 GLY A CA 1
ATOM 686 C C . GLY A 1 94 ? 9.087 7.330 -2.737 1.00 81.31 94 GLY A C 1
ATOM 687 O O . GLY A 1 94 ? 8.226 7.134 -1.886 1.00 81.31 94 GLY A O 1
ATOM 688 N N . VAL A 1 95 ? 9.419 8.566 -3.127 1.00 86.06 95 VAL A N 1
ATOM 689 C CA . VAL A 1 95 ? 8.832 9.769 -2.502 1.00 86.06 95 VAL A CA 1
ATOM 690 C C . VAL A 1 95 ? 7.310 9.839 -2.714 1.00 86.06 95 VAL A C 1
ATOM 692 O O . VAL A 1 95 ? 6.589 9.952 -1.719 1.00 86.06 95 VAL A O 1
ATOM 695 N N . PRO A 1 96 ? 6.776 9.697 -3.946 1.00 88.44 96 PRO A N 1
ATOM 696 C CA . PRO A 1 96 ? 5.332 9.577 -4.144 1.00 88.44 96 PRO A CA 1
ATOM 697 C C . PRO A 1 96 ? 4.705 8.411 -3.365 1.00 88.44 96 PRO A C 1
ATOM 699 O O . PRO A 1 96 ? 3.648 8.573 -2.754 1.00 88.44 96 PRO A O 1
ATOM 702 N N . MET A 1 97 ? 5.372 7.253 -3.310 1.00 90.12 97 MET A N 1
ATOM 703 C CA . MET A 1 97 ? 4.873 6.092 -2.564 1.00 90.12 97 MET A CA 1
ATOM 704 C C . MET A 1 97 ? 4.855 6.302 -1.046 1.00 90.12 97 MET A C 1
ATOM 706 O O . MET A 1 97 ? 3.976 5.767 -0.367 1.00 90.12 97 MET A O 1
ATOM 710 N N . MET A 1 98 ? 5.750 7.123 -0.494 1.00 90.38 98 MET A N 1
ATOM 711 C CA . MET A 1 98 ? 5.720 7.499 0.923 1.00 90.38 98 MET A CA 1
ATOM 712 C C . MET A 1 98 ? 4.476 8.329 1.263 1.00 90.38 98 MET A C 1
ATOM 714 O O . MET A 1 98 ? 3.886 8.137 2.324 1.00 90.38 98 MET A O 1
ATOM 718 N N . VAL A 1 99 ? 4.005 9.183 0.348 1.00 91.38 99 VAL A N 1
ATOM 719 C CA . VAL A 1 99 ? 2.736 9.910 0.532 1.00 91.38 99 VAL A CA 1
ATOM 720 C C . VAL A 1 99 ? 1.561 8.932 0.587 1.00 91.38 99 VAL A C 1
ATOM 722 O O . VAL A 1 99 ? 0.740 8.997 1.501 1.00 91.38 99 VAL A O 1
ATOM 725 N N . VAL A 1 100 ? 1.507 7.977 -0.345 1.00 93.25 100 VAL A N 1
ATOM 726 C CA . VAL A 1 100 ? 0.463 6.937 -0.380 1.00 93.25 100 VAL A CA 1
ATOM 727 C C . VAL A 1 100 ? 0.488 6.073 0.885 1.00 93.25 100 VAL A C 1
ATOM 729 O O . VAL A 1 100 ? -0.559 5.769 1.457 1.00 93.25 100 VAL A O 1
ATOM 732 N N . THR A 1 101 ? 1.687 5.734 1.359 1.00 93.56 101 THR A N 1
ATOM 733 C CA . THR A 1 101 ? 1.911 5.001 2.611 1.00 93.56 101 THR A CA 1
ATOM 734 C C . THR A 1 101 ? 1.310 5.734 3.804 1.00 93.56 101 THR A C 1
ATOM 736 O O . THR A 1 101 ? 0.573 5.134 4.584 1.00 93.56 101 THR A O 1
ATOM 739 N N . LEU A 1 102 ? 1.585 7.035 3.938 1.00 93.50 102 LEU A N 1
ATOM 740 C CA . LEU A 1 102 ? 1.059 7.853 5.032 1.00 93.50 102 LEU A CA 1
ATOM 741 C C . LEU A 1 102 ? -0.468 7.924 4.999 1.00 93.50 102 LEU A C 1
ATOM 743 O O . LEU A 1 102 ? -1.108 7.762 6.035 1.00 93.50 102 LEU A O 1
ATOM 747 N N . ILE A 1 103 ? -1.059 8.108 3.817 1.00 93.62 103 ILE A N 1
ATOM 748 C CA . ILE A 1 103 ? -2.518 8.128 3.654 1.00 93.62 103 ILE A CA 1
ATOM 749 C C . ILE A 1 103 ? -3.120 6.791 4.108 1.00 93.62 103 ILE A C 1
ATOM 751 O O . ILE A 1 103 ? -4.059 6.785 4.905 1.00 93.62 103 ILE A O 1
ATOM 755 N N . ALA A 1 104 ? -2.565 5.662 3.659 1.00 92.31 104 ALA A N 1
ATOM 756 C CA . ALA A 1 104 ? -3.025 4.336 4.068 1.00 92.31 104 ALA A CA 1
ATOM 757 C C . ALA A 1 104 ? -2.858 4.108 5.584 1.00 92.31 104 ALA A C 1
ATOM 759 O O . ALA A 1 104 ? -3.761 3.581 6.230 1.00 92.31 104 ALA A O 1
ATOM 760 N N . ALA A 1 105 ? -1.749 4.560 6.178 1.00 92.06 105 ALA A N 1
ATOM 761 C CA . ALA A 1 105 ? -1.501 4.447 7.615 1.00 92.06 105 ALA A CA 1
ATOM 762 C C . ALA A 1 105 ? -2.508 5.260 8.445 1.00 92.06 105 ALA A C 1
ATOM 764 O O . ALA A 1 105 ? -3.052 4.754 9.426 1.00 92.06 105 ALA A O 1
ATOM 765 N N . ILE A 1 106 ? -2.813 6.492 8.028 1.00 92.25 106 ILE A N 1
ATOM 766 C CA . ILE A 1 106 ? -3.835 7.329 8.671 1.00 92.25 106 ILE A CA 1
ATOM 767 C C . ILE A 1 106 ? -5.201 6.638 8.593 1.00 92.25 106 ILE A C 1
ATOM 769 O O . ILE A 1 106 ? -5.902 6.545 9.597 1.00 92.25 106 ILE A O 1
ATOM 773 N N . GLN A 1 107 ? -5.567 6.088 7.432 1.00 92.19 107 GLN A N 1
ATOM 774 C CA . GLN A 1 107 ? -6.831 5.363 7.260 1.00 92.19 107 GLN A CA 1
ATOM 775 C C . GLN A 1 107 ? -6.907 4.097 8.124 1.00 92.19 107 GLN A C 1
ATOM 777 O O . GLN A 1 107 ? -7.972 3.779 8.657 1.00 92.19 107 GLN A O 1
ATOM 782 N N . ALA A 1 108 ? -5.783 3.403 8.316 1.00 90.69 108 ALA A N 1
ATOM 783 C CA . ALA A 1 108 ? -5.694 2.260 9.216 1.00 90.69 108 ALA A CA 1
ATOM 784 C C . ALA A 1 108 ? -5.921 2.658 10.682 1.00 90.69 108 ALA A C 1
ATOM 786 O O . ALA A 1 108 ? -6.667 1.974 11.387 1.00 90.69 108 ALA A O 1
ATOM 787 N N . LEU A 1 109 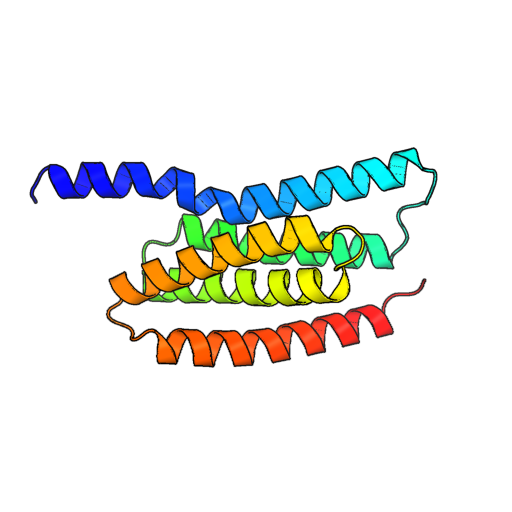? -5.314 3.764 11.127 1.00 90.81 109 LEU A N 1
ATOM 788 C CA . LEU A 1 109 ? -5.447 4.283 12.491 1.00 90.81 109 LEU A CA 1
ATOM 789 C C . LEU A 1 109 ? -6.870 4.763 12.786 1.00 90.81 109 LEU A C 1
ATOM 791 O O . LEU A 1 109 ? -7.443 4.354 13.791 1.00 90.81 109 LEU A O 1
ATOM 795 N N . LEU A 1 110 ? -7.471 5.541 11.881 1.00 90.00 110 LEU A N 1
ATOM 796 C CA . LEU A 1 110 ? -8.857 6.003 12.025 1.00 90.00 110 LEU A CA 1
ATOM 797 C C . LEU A 1 110 ? -9.831 4.819 12.130 1.00 90.00 110 LEU A C 1
ATOM 799 O O . LEU A 1 110 ? -10.693 4.782 13.003 1.00 90.00 110 LEU A O 1
ATOM 803 N N . ALA A 1 111 ? -9.652 3.793 11.293 1.00 88.94 111 ALA A N 1
ATOM 804 C CA . ALA A 1 111 ? -10.484 2.593 11.346 1.00 88.94 111 ALA A CA 1
ATOM 805 C C . ALA A 1 111 ? -10.256 1.743 12.613 1.00 88.94 111 ALA A C 1
ATOM 807 O O . ALA A 1 111 ? -11.157 1.013 13.024 1.00 88.94 111 ALA A O 1
ATOM 808 N N . ALA A 1 112 ? -9.071 1.805 13.227 1.00 88.44 112 ALA A N 1
ATOM 809 C CA . ALA A 1 112 ? -8.801 1.128 14.494 1.00 88.44 112 ALA A CA 1
ATOM 810 C C . ALA A 1 112 ? -9.458 1.841 15.678 1.00 88.44 112 ALA A C 1
ATOM 812 O O . ALA A 1 112 ? -10.033 1.179 16.542 1.00 88.44 112 ALA A O 1
ATOM 813 N N . GLU A 1 113 ? -9.417 3.174 15.682 1.00 89.38 113 GLU A N 1
ATOM 814 C CA . GLU A 1 113 ? -10.091 4.005 16.677 1.00 89.38 113 GLU A CA 1
ATOM 815 C C . GLU A 1 113 ? -11.607 3.762 16.653 1.00 89.38 113 GLU A C 1
ATOM 817 O O . GLU A 1 113 ? -12.201 3.477 17.691 1.00 89.38 113 GLU A O 1
ATOM 822 N N . GLU A 1 114 ? -12.215 3.718 15.461 1.00 88.00 114 GLU A N 1
ATOM 823 C CA . GLU A 1 114 ? -13.622 3.322 15.283 1.00 88.00 114 GLU A CA 1
ATOM 824 C C . GLU A 1 114 ? -13.928 1.908 15.807 1.00 88.00 114 GLU A C 1
ATOM 826 O O . GLU A 1 114 ? -15.049 1.624 16.230 1.00 88.00 114 GLU A O 1
ATOM 831 N N . ALA A 1 115 ? -12.949 1.001 15.771 1.00 87.88 115 ALA A N 1
ATOM 832 C CA . ALA A 1 115 ? -13.084 -0.364 16.271 1.00 87.88 115 ALA A CA 1
ATOM 833 C C . ALA A 1 115 ? -12.834 -0.489 17.787 1.00 87.88 115 ALA A C 1
ATOM 835 O O . ALA A 1 115 ? -12.939 -1.594 18.319 1.00 87.88 115 ALA A O 1
ATOM 836 N N . GLY A 1 116 ? -12.472 0.599 18.478 1.00 89.38 116 GLY A N 1
ATOM 837 C CA . GLY A 1 116 ? -12.078 0.576 19.889 1.00 89.38 116 GLY A CA 1
ATOM 838 C C . GLY A 1 116 ? -10.743 -0.133 20.144 1.00 89.38 116 GLY A C 1
ATOM 839 O O . GLY A 1 116 ? -10.479 -0.571 21.264 1.00 89.38 116 GLY A O 1
ATOM 840 N N . VAL A 1 117 ? -9.902 -0.284 19.116 1.00 87.00 117 VAL A N 1
ATOM 841 C CA . VAL A 1 117 ? -8.588 -0.925 19.223 1.00 87.00 117 VAL A CA 1
ATOM 842 C C . VAL A 1 117 ? -7.521 0.140 19.438 1.00 87.00 117 VAL A C 1
ATOM 844 O O . VAL A 1 117 ? -7.374 1.063 18.642 1.00 87.00 117 VAL A O 1
ATOM 847 N N . GLY A 1 118 ? -6.751 -0.001 20.519 1.00 82.69 118 GLY A N 1
ATOM 848 C CA . GLY A 1 118 ? -5.680 0.937 20.848 1.00 82.69 118 GLY A CA 1
ATOM 849 C C . GLY A 1 118 ? -4.587 1.004 19.765 1.00 82.69 118 GLY A C 1
ATOM 850 O O . GLY A 1 118 ? -4.274 -0.012 19.134 1.00 82.69 118 GLY A O 1
ATOM 851 N N . PRO A 1 119 ? -3.932 2.166 19.586 1.00 78.62 119 PRO A N 1
ATOM 852 C CA . PRO A 1 119 ? -2.966 2.395 18.506 1.00 78.62 119 PRO A CA 1
ATOM 853 C C . PRO A 1 119 ? -1.747 1.465 18.577 1.00 78.62 119 PRO A C 1
ATOM 855 O O . PRO A 1 119 ? -1.194 1.092 17.547 1.00 78.62 119 PRO A O 1
ATOM 858 N N . LEU A 1 120 ? -1.357 1.024 19.778 1.00 82.25 120 LEU A N 1
ATOM 859 C CA . LEU A 1 120 ? -0.229 0.106 19.971 1.00 82.25 120 LEU A CA 1
ATOM 860 C C . LEU A 1 120 ? -0.444 -1.253 19.297 1.00 82.25 120 LEU A C 1
ATOM 862 O O . LEU A 1 120 ? 0.500 -1.815 18.746 1.00 82.25 120 LEU A O 1
ATOM 866 N N . ALA A 1 121 ? -1.676 -1.768 19.298 1.00 80.69 121 ALA A N 1
ATOM 867 C CA . ALA A 1 121 ? -1.985 -3.019 18.614 1.00 80.69 121 ALA A CA 1
ATOM 868 C C . ALA A 1 121 ? -1.837 -2.858 17.094 1.00 80.69 121 ALA A C 1
ATOM 870 O O . ALA A 1 121 ? -1.247 -3.714 16.441 1.00 80.69 121 ALA A O 1
ATOM 871 N N . VAL A 1 122 ? -2.300 -1.732 16.541 1.00 78.81 122 VAL A N 1
ATOM 872 C CA . VAL A 1 122 ? -2.163 -1.410 15.110 1.00 78.81 122 VAL A CA 1
ATOM 873 C C . VAL A 1 122 ? -0.696 -1.299 14.716 1.00 78.81 122 VAL A C 1
ATOM 875 O O . VAL A 1 122 ? -0.293 -1.877 13.713 1.00 78.81 122 VAL A O 1
ATOM 878 N N . VAL A 1 123 ? 0.114 -0.614 15.528 1.00 80.12 123 VAL A N 1
ATOM 879 C CA . VAL A 1 123 ? 1.562 -0.496 15.311 1.00 80.12 123 VAL A CA 1
ATOM 880 C C . VAL A 1 123 ? 2.231 -1.869 15.356 1.00 80.12 123 VAL A C 1
ATOM 882 O O . VAL A 1 123 ? 3.014 -2.188 14.466 1.00 80.12 123 VAL A O 1
ATOM 885 N N . GLY A 1 124 ? 1.892 -2.708 16.339 1.00 82.50 124 GLY A N 1
ATOM 886 C CA . GLY A 1 124 ? 2.422 -4.069 16.442 1.00 82.50 124 GLY A CA 1
ATOM 887 C C . GLY A 1 124 ? 2.129 -4.907 15.194 1.00 82.50 124 GLY A C 1
ATOM 888 O O . GLY A 1 124 ? 3.041 -5.504 14.620 1.00 82.50 124 GLY A O 1
ATOM 889 N N . TRP A 1 125 ? 0.881 -4.891 14.716 1.00 80.94 125 TRP A N 1
ATOM 890 C CA . TRP A 1 125 ? 0.501 -5.563 13.470 1.00 80.94 125 TRP A CA 1
ATOM 891 C C . TRP A 1 125 ? 1.197 -4.964 12.248 1.00 80.94 125 TRP A C 1
ATOM 893 O O . TRP A 1 125 ? 1.700 -5.710 11.412 1.00 80.94 125 TRP A O 1
ATOM 903 N N . ALA A 1 126 ? 1.278 -3.637 12.151 1.00 81.31 126 ALA A N 1
ATOM 904 C CA . ALA A 1 126 ? 1.926 -2.953 11.038 1.00 81.31 126 ALA A CA 1
ATOM 905 C C . ALA A 1 126 ? 3.415 -3.307 10.931 1.00 81.31 126 ALA A C 1
ATOM 907 O O . ALA A 1 126 ? 3.897 -3.541 9.824 1.00 81.31 126 ALA A O 1
ATOM 908 N N . LEU A 1 127 ? 4.129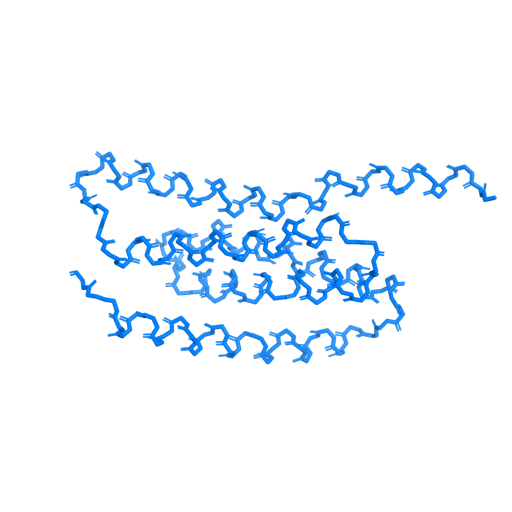 -3.413 12.058 1.00 84.69 127 LEU A N 1
ATOM 909 C CA . LEU A 1 127 ? 5.536 -3.825 12.096 1.00 84.69 127 LEU A CA 1
ATOM 910 C C . LEU A 1 127 ? 5.723 -5.269 11.622 1.00 84.69 127 LEU A C 1
ATOM 912 O O . LEU A 1 127 ? 6.593 -5.534 10.794 1.00 84.69 127 LEU A O 1
ATOM 916 N N . LEU A 1 128 ? 4.885 -6.196 12.093 1.00 89.00 128 LEU A N 1
ATOM 917 C CA . LEU A 1 128 ? 4.912 -7.588 11.631 1.00 89.00 128 LEU A CA 1
ATOM 918 C C . LEU A 1 128 ? 4.636 -7.684 10.125 1.00 89.00 128 LEU A C 1
ATOM 920 O O . LEU A 1 128 ? 5.344 -8.384 9.403 1.00 89.00 128 LEU A O 1
ATOM 924 N N . LEU A 1 129 ? 3.642 -6.937 9.641 1.00 89.12 129 LEU A N 1
ATOM 925 C CA . LEU A 1 129 ? 3.297 -6.868 8.222 1.00 89.12 129 LEU A CA 1
ATOM 926 C C . LEU A 1 129 ? 4.398 -6.215 7.387 1.00 89.12 129 LEU A C 1
ATOM 928 O O . LEU A 1 129 ? 4.615 -6.625 6.254 1.00 89.12 129 LEU A O 1
ATOM 932 N N . LEU A 1 130 ? 5.115 -5.235 7.938 1.00 87.25 130 LEU A N 1
ATOM 933 C CA . LEU A 1 130 ? 6.244 -4.587 7.276 1.00 87.25 130 LEU A CA 1
ATOM 934 C C . LEU A 1 130 ? 7.401 -5.568 7.097 1.00 87.25 130 LEU A C 1
ATOM 936 O O . LEU A 1 130 ? 7.944 -5.664 6.001 1.00 87.25 130 LEU A O 1
ATOM 940 N N . LEU A 1 131 ? 7.732 -6.348 8.130 1.00 88.19 131 LEU A N 1
ATOM 941 C CA . LEU A 1 131 ? 8.748 -7.400 8.032 1.00 88.19 131 LEU A CA 1
ATOM 942 C C . LEU A 1 131 ? 8.346 -8.481 7.021 1.00 88.19 131 LEU A C 1
ATOM 944 O O . LEU A 1 131 ? 9.166 -8.888 6.198 1.00 88.19 131 LEU A O 1
ATOM 948 N N . ALA A 1 132 ? 7.082 -8.912 7.040 1.00 89.50 132 ALA A N 1
ATOM 949 C CA . ALA A 1 132 ? 6.565 -9.886 6.083 1.00 89.50 132 ALA A CA 1
ATOM 950 C C . ALA A 1 132 ? 6.599 -9.350 4.642 1.00 89.50 132 ALA A C 1
ATOM 952 O O . ALA A 1 132 ? 7.051 -10.050 3.735 1.00 89.50 132 ALA A O 1
ATOM 953 N N . ALA A 1 133 ? 6.174 -8.101 4.432 1.00 87.56 133 ALA A N 1
ATOM 954 C CA . ALA A 1 133 ? 6.206 -7.439 3.133 1.00 87.56 133 ALA A CA 1
ATOM 955 C C . ALA A 1 133 ? 7.641 -7.267 2.625 1.00 87.56 133 ALA A C 1
ATOM 957 O O . ALA A 1 133 ? 7.904 -7.563 1.464 1.00 87.56 133 ALA A O 1
ATOM 958 N N . ALA A 1 134 ? 8.576 -6.864 3.489 1.00 87.06 134 ALA A N 1
ATOM 959 C CA . ALA A 1 134 ? 9.992 -6.768 3.151 1.00 87.06 134 ALA A CA 1
ATOM 960 C C . ALA A 1 134 ? 10.557 -8.130 2.731 1.00 87.06 134 ALA A C 1
ATOM 962 O O . ALA A 1 134 ? 11.147 -8.233 1.660 1.00 87.06 134 ALA A O 1
ATOM 963 N N . GLY A 1 135 ? 10.309 -9.186 3.512 1.00 88.50 135 GLY A N 1
ATOM 964 C CA . GLY A 1 135 ? 10.769 -10.538 3.191 1.00 88.50 135 GLY A CA 1
ATOM 965 C C . GLY A 1 135 ? 10.212 -11.063 1.864 1.00 88.50 135 GLY A C 1
ATOM 966 O O . GLY A 1 135 ? 10.967 -11.575 1.037 1.00 88.50 135 GLY A O 1
ATOM 967 N N . ALA A 1 136 ? 8.910 -10.898 1.624 1.00 89.12 136 ALA A N 1
ATOM 968 C CA . ALA A 1 136 ? 8.272 -11.328 0.382 1.00 89.12 136 ALA A CA 1
ATOM 969 C C . ALA A 1 136 ? 8.729 -10.498 -0.831 1.00 89.12 136 ALA A C 1
ATOM 971 O O . ALA A 1 136 ? 8.940 -11.059 -1.908 1.00 89.12 136 ALA A O 1
ATOM 972 N N . LEU A 1 137 ? 8.966 -9.196 -0.653 1.00 87.25 137 LEU A N 1
ATOM 973 C CA . LEU A 1 137 ? 9.539 -8.346 -1.691 1.00 87.25 137 LEU A CA 1
ATOM 974 C C . LEU A 1 137 ? 10.974 -8.784 -2.026 1.00 87.25 137 LEU A C 1
ATOM 976 O O . LEU A 1 137 ? 11.296 -8.971 -3.197 1.00 87.25 137 LEU A O 1
ATOM 980 N N . THR A 1 138 ? 11.822 -9.012 -1.017 1.00 87.94 138 THR A N 1
ATOM 981 C CA . THR A 1 138 ? 13.190 -9.522 -1.203 1.00 87.94 138 THR A CA 1
ATOM 982 C C . THR A 1 138 ? 13.189 -10.858 -1.941 1.00 87.94 138 THR A C 1
ATOM 984 O O . THR A 1 138 ? 13.929 -11.012 -2.910 1.00 87.94 138 THR A O 1
ATOM 987 N N . LEU A 1 139 ? 12.330 -11.800 -1.538 1.00 89.56 139 LEU A N 1
ATOM 988 C CA . LEU A 1 139 ? 12.178 -13.083 -2.225 1.00 89.56 139 LEU A CA 1
ATOM 989 C C . LEU A 1 139 ? 11.785 -12.880 -3.696 1.00 89.56 139 LEU A C 1
ATOM 991 O O . LEU A 1 139 ? 12.402 -13.462 -4.583 1.00 89.56 139 LEU A O 1
ATOM 995 N N . GLY A 1 140 ? 10.808 -12.015 -3.973 1.00 86.69 140 GLY A N 1
ATOM 996 C CA . GLY A 1 140 ? 10.386 -11.710 -5.339 1.00 86.69 140 GLY A CA 1
ATOM 997 C C . GLY A 1 140 ? 11.507 -11.117 -6.195 1.00 86.69 140 GLY A C 1
ATOM 998 O O . GLY A 1 140 ? 11.706 -11.548 -7.330 1.00 86.69 140 GLY A O 1
ATOM 999 N N . PHE A 1 141 ? 12.317 -10.209 -5.645 1.00 86.31 141 PHE A N 1
ATOM 1000 C CA . PHE A 1 141 ? 13.491 -9.667 -6.340 1.00 86.31 141 PHE A CA 1
ATOM 1001 C C . PHE A 1 141 ? 14.584 -10.707 -6.611 1.00 86.31 141 PHE A C 1
ATOM 1003 O O . PHE A 1 141 ? 15.305 -10.566 -7.600 1.00 86.31 141 PHE A O 1
ATOM 1010 N N . LEU A 1 142 ? 14.729 -11.726 -5.760 1.00 88.44 142 LEU A N 1
ATOM 1011 C CA . LEU A 1 142 ? 15.662 -12.834 -5.989 1.00 88.44 142 LEU A CA 1
ATOM 1012 C C . LEU A 1 142 ? 15.166 -13.784 -7.087 1.00 88.44 142 LEU A C 1
ATOM 1014 O O . LEU A 1 142 ? 15.975 -14.342 -7.821 1.00 88.44 142 LEU A O 1
ATOM 1018 N N . LEU A 1 143 ? 13.849 -13.953 -7.208 1.00 89.44 143 LEU A N 1
ATOM 1019 C CA . LEU A 1 143 ? 13.225 -14.852 -8.183 1.00 89.44 143 LEU A CA 1
ATOM 1020 C C . LEU A 1 143 ? 12.982 -14.200 -9.552 1.00 89.44 143 LEU A C 1
ATOM 1022 O O . LEU A 1 143 ? 12.764 -14.910 -10.531 1.00 89.44 143 LEU A O 1
ATOM 1026 N N . THR A 1 144 ? 13.012 -12.868 -9.633 1.00 87.06 144 THR A N 1
ATOM 1027 C CA . THR A 1 144 ? 12.706 -12.138 -10.870 1.00 87.06 144 THR A CA 1
ATOM 1028 C C . THR A 1 144 ? 13.992 -11.676 -11.571 1.00 87.06 144 THR A C 1
ATOM 1030 O O . THR A 1 144 ? 14.737 -10.867 -10.997 1.00 87.06 144 THR A O 1
ATOM 1033 N N . PRO A 1 145 ? 14.266 -12.143 -12.806 1.00 77.88 145 PRO A N 1
ATOM 1034 C CA . PRO A 1 145 ? 15.469 -11.765 -13.546 1.00 77.88 145 PRO A CA 1
ATOM 1035 C C . PRO A 1 145 ? 15.506 -10.260 -13.863 1.00 77.88 145 PRO A C 1
ATOM 1037 O O . PRO A 1 145 ? 14.469 -9.585 -13.864 1.00 77.88 145 PRO A O 1
ATOM 1040 N N . GLN A 1 146 ? 16.727 -9.744 -14.048 1.00 73.44 146 GLN A N 1
ATOM 1041 C CA . GLN A 1 146 ? 16.981 -8.379 -14.528 1.00 73.44 146 GLN A CA 1
ATOM 1042 C C . GLN A 1 146 ? 16.795 -8.269 -16.038 1.00 73.44 146 GLN A C 1
ATOM 1044 O O . GLN A 1 146 ? 16.847 -9.315 -16.721 1.00 73.44 146 GLN A O 1
#

Foldseek 3Di:
DPPVVVVVVVVVLVLLLCLLVLLLVLLVVVVVVCVVVVNPCAQLNVLVSVLSNVLSVLSVVLSVDPQLQSSLLSLLLSLLLLQLVLVVVVPHSNVSSPVSSVSSNVRSQVSCVVVVHDVVVSVVSSVVSNVVSNVVSVVSVVVGDD

pLDDT: mean 84.78, std 10.77, range [49.03, 94.19]

Radius of gyration: 16.38 Å; chains: 1; bounding box: 47×29×45 Å

Secondary structure (DSSP, 8-state):
--HHHHHHHHHHHHHHTHHHHHHHHHHHHHHHHHHHHT----HHHHHHHHHHHHHHHHHHHHHH---HHHHHHHHHHHHHHHHHHHHHTTTTTHHHHHHHHHHHHHHHHHHHHHTT--HHHHHHHHHHHHHHHHHHHHHHHHHS--

Sequence (146 aa):
MPADAEAHVRRIHPILLAAPLGALGVDAVYLWAMARQGDGLVPRVLFVAGWIAAFAGCALVAAFTRHALRRSVLFAVAASAFGVLGVVGLFSIGVPMMVVTLIAAIQALLAAEEAGVGPLAVVGWALLLLLAAAGALTLGFLLTPQ